Protein AF-U5S090-F1 (afdb_monomer)

Foldseek 3Di:
DDDAANDDDPQQVVCVVVVHDSDFDDLQPDPDPPPQDCVNVPNDDDDDPPVVVQVVVQVVVVVVQWDDKDKDWDDPVNLVVQAQDAACVVVGGDDDPAGAGEAEDCDDDWDDHPHYTYDYPVPTMDMDTHHDDDPPD

Structure (mmCIF, N/CA/C/O backbone):
data_AF-U5S090-F1
#
_entry.id   AF-U5S090-F1
#
loop_
_atom_site.group_PDB
_atom_site.id
_atom_site.type_symbol
_atom_site.label_atom_id
_atom_site.label_alt_id
_atom_site.label_comp_id
_atom_site.label_asym_id
_atom_site.label_entity_id
_atom_site.label_seq_id
_atom_site.pdbx_PDB_ins_code
_atom_site.Cartn_x
_atom_site.Cartn_y
_atom_site.Cartn_z
_atom_site.occupancy
_atom_site.B_iso_or_equiv
_atom_site.auth_seq_id
_atom_site.auth_comp_id
_atom_site.auth_asym_id
_atom_site.auth_atom_id
_atom_site.pdbx_PDB_model_num
ATOM 1 N N . GLU A 1 1 ? 21.962 3.105 -3.959 1.00 54.28 1 GLU A N 1
ATOM 2 C CA . GLU A 1 1 ? 21.875 1.819 -4.683 1.00 54.28 1 GLU A CA 1
ATOM 3 C C . GLU A 1 1 ? 20.539 1.192 -4.336 1.00 54.28 1 GLU A C 1
ATOM 5 O O . GLU A 1 1 ? 20.083 1.421 -3.222 1.00 54.28 1 GLU A O 1
ATOM 10 N N . ILE A 1 2 ? 19.894 0.494 -5.267 1.00 55.47 2 ILE A N 1
ATOM 11 C CA . ILE A 1 2 ? 18.692 -0.294 -4.967 1.00 55.47 2 ILE A CA 1
ATOM 12 C C . ILE A 1 2 ? 18.926 -1.747 -5.346 1.00 55.47 2 ILE A C 1
ATOM 14 O O . ILE A 1 2 ? 19.739 -2.050 -6.223 1.00 55.47 2 ILE A O 1
ATOM 18 N N . TYR A 1 3 ? 18.233 -2.634 -4.646 1.00 55.19 3 TYR A N 1
ATOM 19 C CA . TYR A 1 3 ? 18.252 -4.056 -4.926 1.00 55.19 3 TYR A CA 1
ATOM 20 C C . TYR A 1 3 ? 17.168 -4.366 -5.955 1.00 55.19 3 TYR A C 1
ATOM 22 O O . TYR A 1 3 ? 15.989 -4.179 -5.676 1.00 55.19 3 TYR A O 1
ATOM 30 N N . GLN A 1 4 ? 17.563 -4.808 -7.147 1.00 55.88 4 GLN A N 1
ATOM 31 C CA . GLN A 1 4 ? 16.637 -5.188 -8.212 1.00 55.88 4 GLN A CA 1
ATOM 32 C C . GLN A 1 4 ? 17.049 -6.564 -8.740 1.00 55.88 4 GLN A C 1
ATOM 34 O O . GLN A 1 4 ? 18.199 -6.760 -9.133 1.00 55.88 4 GLN A O 1
ATOM 39 N N . GLY A 1 5 ? 16.129 -7.535 -8.705 1.00 57.09 5 GLY A N 1
ATOM 40 C CA . GLY A 1 5 ? 16.363 -8.879 -9.251 1.00 57.09 5 GLY A CA 1
ATOM 41 C C . GLY A 1 5 ? 17.582 -9.605 -8.664 1.00 57.09 5 GLY A C 1
ATOM 42 O O . GLY A 1 5 ? 18.297 -10.284 -9.395 1.00 57.09 5 GLY A O 1
ATOM 43 N N . GLY A 1 6 ? 17.874 -9.431 -7.372 1.00 55.69 6 GLY A N 1
ATOM 44 C CA . GLY A 1 6 ? 18.982 -10.137 -6.723 1.00 55.69 6 GLY A CA 1
ATOM 45 C C . GLY A 1 6 ? 20.324 -9.387 -6.688 1.00 55.69 6 GLY A C 1
ATOM 46 O O . GLY A 1 6 ? 21.283 -9.877 -6.089 1.00 55.69 6 GLY A O 1
ATOM 47 N N . LYS A 1 7 ? 20.428 -8.208 -7.319 1.00 56.75 7 LYS A N 1
ATOM 48 C CA . LYS A 1 7 ? 21.685 -7.447 -7.450 1.00 56.75 7 LYS A CA 1
ATOM 49 C C . LYS A 1 7 ? 21.547 -6.022 -6.918 1.00 56.75 7 LYS A C 1
ATOM 51 O O . LYS A 1 7 ? 20.510 -5.385 -7.088 1.00 56.75 7 LYS A O 1
ATOM 56 N N . ARG A 1 8 ? 22.620 -5.499 -6.307 1.00 58.12 8 ARG A N 1
ATOM 57 C CA . ARG A 1 8 ? 22.734 -4.076 -5.944 1.00 58.12 8 ARG A CA 1
ATOM 58 C C . ARG A 1 8 ? 23.132 -3.276 -7.177 1.00 58.12 8 ARG A C 1
ATOM 60 O O . ARG A 1 8 ? 24.184 -3.523 -7.758 1.00 58.12 8 ARG A O 1
ATOM 67 N N . ILE A 1 9 ? 22.290 -2.329 -7.570 1.00 65.62 9 ILE A N 1
ATOM 68 C CA . ILE A 1 9 ? 22.505 -1.492 -8.750 1.00 65.62 9 ILE A CA 1
ATOM 69 C C . ILE A 1 9 ? 22.526 -0.024 -8.311 1.00 65.62 9 ILE A C 1
ATOM 71 O O . ILE A 1 9 ? 21.665 0.442 -7.555 1.00 65.62 9 ILE A O 1
ATOM 75 N N . ASN A 1 10 ? 23.502 0.745 -8.800 1.00 70.75 10 ASN A N 1
ATOM 76 C CA . ASN A 1 10 ? 23.487 2.202 -8.681 1.00 70.75 10 ASN A CA 1
ATOM 77 C C . ASN A 1 10 ? 22.536 2.791 -9.735 1.00 70.75 10 ASN A C 1
ATOM 79 O O . ASN A 1 10 ? 22.944 3.315 -10.770 1.00 70.75 10 ASN A O 1
ATOM 83 N N . VAL A 1 11 ? 21.240 2.635 -9.471 1.00 64.25 11 VAL A N 1
ATOM 84 C CA . VAL A 1 11 ? 20.164 2.906 -10.434 1.00 64.25 11 VAL A CA 1
ATOM 85 C C . VAL A 1 11 ? 20.090 4.376 -10.835 1.00 64.25 11 VAL A C 1
ATOM 87 O O . VAL A 1 11 ? 19.801 4.665 -11.987 1.00 64.25 11 VAL A O 1
ATOM 90 N N . ARG A 1 12 ? 20.485 5.308 -9.959 1.00 63.06 12 ARG A N 1
ATOM 91 C CA . ARG A 1 12 ? 20.623 6.726 -10.324 1.00 63.06 12 ARG A CA 1
ATOM 92 C C . ARG A 1 12 ? 21.650 6.927 -11.440 1.00 63.06 12 ARG A C 1
ATOM 94 O O . ARG A 1 12 ? 21.338 7.578 -12.429 1.00 63.06 12 ARG A O 1
ATOM 101 N N . ASN A 1 13 ? 22.852 6.374 -11.292 1.00 67.12 13 ASN A N 1
ATOM 102 C CA . ASN A 1 13 ? 23.908 6.544 -12.290 1.00 67.12 13 ASN A CA 1
ATOM 103 C C . ASN A 1 13 ? 23.585 5.802 -13.590 1.00 67.12 13 ASN A C 1
ATOM 105 O O . ASN A 1 13 ? 23.856 6.328 -14.662 1.00 67.12 13 ASN A O 1
ATOM 109 N N . ALA A 1 14 ? 22.963 4.623 -13.504 1.00 66.19 14 ALA A N 1
ATOM 110 C CA . ALA A 1 14 ? 22.520 3.879 -14.680 1.00 66.19 14 ALA A CA 1
ATOM 111 C C . ALA A 1 14 ? 21.413 4.616 -15.460 1.00 66.19 14 ALA A C 1
ATOM 113 O O . ALA A 1 14 ? 21.488 4.703 -16.682 1.00 66.19 14 ALA A O 1
ATOM 114 N N . ILE A 1 15 ? 20.424 5.198 -14.769 1.00 60.28 15 ILE A N 1
ATOM 115 C CA . ILE A 1 15 ? 19.348 5.974 -15.406 1.00 60.28 15 ILE A CA 1
ATOM 116 C C . ILE A 1 15 ? 19.893 7.264 -16.031 1.00 60.28 15 ILE A C 1
ATOM 118 O O . ILE A 1 15 ? 19.545 7.583 -17.165 1.00 60.28 15 ILE A O 1
ATOM 122 N N . LEU A 1 16 ? 20.789 7.970 -15.331 1.00 66.12 16 LEU A N 1
ATOM 123 C CA . LEU A 1 16 ? 21.443 9.165 -15.869 1.00 66.12 16 LEU A CA 1
ATOM 124 C C . LEU A 1 16 ? 22.309 8.841 -17.096 1.00 66.12 16 LEU A C 1
ATOM 126 O O . LEU A 1 16 ? 22.264 9.573 -18.079 1.00 66.12 16 LEU A O 1
ATOM 130 N N . ALA A 1 17 ? 23.055 7.731 -17.073 1.00 69.94 17 ALA A N 1
ATOM 131 C CA . ALA A 1 17 ? 23.875 7.290 -18.204 1.00 69.94 17 ALA A CA 1
ATOM 132 C C . ALA A 1 17 ? 23.040 6.889 -19.434 1.00 69.94 17 ALA A C 1
ATOM 134 O O . ALA A 1 17 ? 23.514 7.016 -20.559 1.00 69.94 17 ALA A O 1
ATOM 135 N N . ALA A 1 18 ? 21.798 6.442 -19.230 1.00 68.25 18 ALA A N 1
ATOM 136 C CA . ALA A 1 18 ? 20.849 6.122 -20.295 1.00 68.25 18 ALA A CA 1
ATOM 137 C C . ALA A 1 18 ? 20.024 7.336 -20.776 1.00 68.25 18 ALA A C 1
ATOM 139 O O . ALA A 1 18 ? 19.131 7.172 -21.605 1.00 68.25 18 ALA A O 1
ATOM 140 N N . GLY A 1 19 ? 20.291 8.545 -20.262 1.00 53.34 19 GLY A N 1
ATOM 141 C CA . GLY A 1 19 ? 19.581 9.772 -20.647 1.00 53.34 19 GLY A CA 1
ATOM 142 C C . GLY A 1 19 ? 18.207 9.963 -19.990 1.00 53.34 19 GLY A C 1
ATOM 143 O O . GLY A 1 19 ? 17.436 10.811 -20.432 1.00 53.34 19 GLY A O 1
ATOM 144 N N . GLY A 1 20 ? 17.884 9.193 -18.947 1.00 58.25 20 GLY A N 1
ATOM 145 C CA . GLY A 1 20 ? 16.632 9.310 -18.197 1.00 58.25 20 GLY A CA 1
ATOM 146 C C . GLY A 1 20 ? 16.704 10.284 -17.014 1.00 58.25 20 GLY A C 1
ATOM 147 O O . GLY A 1 20 ? 17.774 10.680 -16.549 1.00 58.25 20 GLY A O 1
ATOM 148 N N . THR A 1 21 ? 15.544 10.651 -16.471 1.00 52.53 21 THR A N 1
ATOM 149 C CA . THR A 1 21 ? 15.424 11.408 -15.216 1.00 52.53 21 THR A CA 1
ATOM 150 C C . THR A 1 21 ? 15.772 10.528 -14.018 1.00 52.53 21 THR A C 1
ATOM 152 O O . THR A 1 21 ? 15.314 9.398 -13.927 1.00 52.53 21 THR A O 1
ATOM 155 N N . ALA A 1 22 ? 16.534 11.050 -13.048 1.00 55.78 22 ALA A N 1
ATOM 156 C CA . ALA A 1 22 ? 17.029 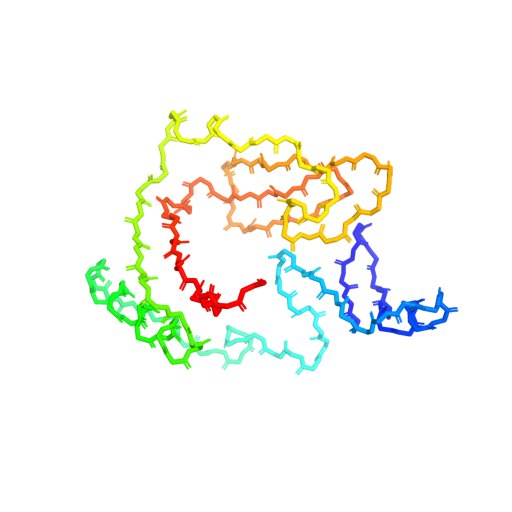10.324 -11.863 1.00 55.78 22 ALA A CA 1
ATOM 157 C C . ALA A 1 22 ? 15.947 9.849 -10.858 1.00 55.78 22 ALA A C 1
ATOM 159 O O . ALA A 1 22 ? 16.241 9.610 -9.685 1.00 55.78 22 ALA A O 1
ATOM 160 N N . THR A 1 23 ? 14.698 9.733 -11.294 1.00 55.75 23 THR A N 1
ATOM 161 C CA . THR A 1 23 ? 13.554 9.243 -10.532 1.00 55.75 23 THR A CA 1
ATOM 162 C C . THR A 1 23 ? 13.362 7.753 -10.789 1.00 55.75 23 THR A C 1
ATOM 164 O O . THR A 1 23 ? 13.182 7.337 -11.932 1.00 55.75 23 THR A O 1
ATOM 167 N N . PHE A 1 24 ? 13.361 6.948 -9.729 1.00 57.09 24 PHE A N 1
ATOM 168 C CA . PHE A 1 24 ? 13.013 5.530 -9.779 1.00 57.09 24 PHE A CA 1
ATOM 169 C C . PHE A 1 24 ? 11.990 5.223 -8.682 1.00 57.09 24 PHE A C 1
ATOM 171 O O . PHE A 1 24 ? 12.070 5.769 -7.582 1.00 57.09 24 PHE A O 1
ATOM 178 N N . SER A 1 25 ? 11.042 4.340 -8.978 1.00 61.81 25 SER A N 1
ATOM 179 C CA . SER A 1 25 ? 10.095 3.810 -7.993 1.00 61.81 25 SER A CA 1
ATOM 180 C C . SER A 1 25 ? 10.629 2.487 -7.442 1.00 61.81 25 SER A C 1
ATOM 182 O O . SER A 1 25 ? 11.164 1.683 -8.202 1.00 61.81 25 SER A O 1
ATOM 184 N N . SER A 1 26 ? 10.477 2.242 -6.139 1.00 70.06 26 SER A N 1
ATOM 185 C CA . SER A 1 26 ? 10.887 0.989 -5.486 1.00 70.06 26 SER A CA 1
ATOM 186 C C . SER A 1 26 ? 9.726 0.402 -4.696 1.00 70.06 26 SER A C 1
ATOM 188 O O . SER A 1 26 ? 9.157 1.106 -3.860 1.00 70.06 26 SER A O 1
ATOM 190 N N . PHE A 1 27 ? 9.401 -0.873 -4.920 1.00 77.50 27 PHE A N 1
ATOM 191 C CA . PHE A 1 27 ? 8.322 -1.557 -4.200 1.00 77.50 27 PHE A CA 1
ATOM 192 C C . PHE A 1 27 ? 8.630 -1.701 -2.710 1.00 77.50 27 PHE A C 1
ATOM 194 O O . PHE A 1 27 ? 7.786 -1.420 -1.865 1.00 77.50 27 PHE A O 1
ATOM 201 N N . LEU A 1 28 ? 9.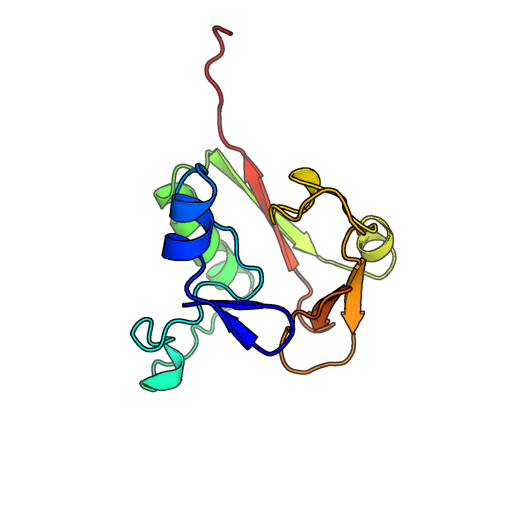876 -2.043 -2.381 1.00 79.38 28 LEU A N 1
ATOM 202 C CA . LEU A 1 28 ? 10.344 -2.180 -1.000 1.00 79.38 28 LEU A CA 1
ATOM 203 C C . LEU A 1 28 ? 10.848 -0.853 -0.407 1.00 79.38 28 LEU A C 1
ATOM 205 O O . LEU A 1 28 ? 11.478 -0.845 0.651 1.00 79.38 28 LEU A O 1
ATOM 209 N N . GLY A 1 29 ? 10.633 0.270 -1.099 1.00 74.56 29 GLY A N 1
ATOM 210 C CA . GLY A 1 29 ? 11.214 1.562 -0.744 1.00 74.56 29 GLY A CA 1
ATOM 211 C C . GLY A 1 29 ? 12.738 1.628 -0.954 1.00 74.56 29 GLY A C 1
ATOM 212 O O . GLY A 1 29 ? 13.342 0.708 -1.515 1.00 74.56 29 GLY A O 1
ATOM 213 N N . PRO A 1 30 ? 13.393 2.739 -0.575 1.00 69.06 30 PRO A N 1
ATOM 214 C CA . PRO A 1 30 ? 14.836 2.898 -0.735 1.00 69.06 30 PRO A CA 1
ATOM 215 C C . PRO A 1 30 ? 15.618 1.886 0.118 1.00 69.06 30 PRO A C 1
ATOM 217 O O . PRO A 1 30 ? 15.586 1.940 1.342 1.00 69.06 30 PRO A O 1
ATOM 220 N N . GLN A 1 31 ? 16.360 0.990 -0.536 1.00 64.69 31 GLN A N 1
ATOM 221 C CA . GLN A 1 31 ? 17.224 -0.015 0.102 1.00 64.69 31 GLN A CA 1
ATOM 222 C C . GLN A 1 31 ? 18.696 0.431 0.039 1.00 64.69 31 GLN A C 1
ATOM 224 O O . GLN A 1 31 ? 19.541 -0.239 -0.555 1.00 64.69 31 GLN A O 1
ATOM 229 N N . ALA A 1 32 ? 18.998 1.624 0.561 1.00 57.31 32 ALA A N 1
ATOM 230 C CA . ALA A 1 32 ? 20.354 2.172 0.539 1.00 57.31 32 ALA A CA 1
ATOM 231 C C . ALA A 1 32 ? 21.118 1.819 1.820 1.00 57.31 32 ALA A C 1
ATOM 233 O O . ALA A 1 32 ? 20.547 1.845 2.903 1.00 57.31 32 ALA A O 1
ATOM 234 N N . ALA A 1 33 ? 22.435 1.608 1.714 1.00 55.25 33 ALA A N 1
ATOM 235 C CA . ALA A 1 33 ? 23.310 1.416 2.877 1.00 55.25 33 ALA A CA 1
ATOM 236 C C . ALA A 1 33 ? 23.265 2.593 3.877 1.00 55.25 33 ALA A C 1
ATOM 238 O O . ALA A 1 33 ? 23.608 2.426 5.041 1.00 55.25 33 ALA A O 1
ATOM 239 N N . THR A 1 34 ? 22.844 3.777 3.419 1.00 53.16 34 THR A N 1
ATOM 240 C CA . THR A 1 34 ? 22.700 4.999 4.222 1.00 53.16 34 THR A CA 1
ATOM 241 C C . THR A 1 34 ? 21.256 5.313 4.617 1.00 53.16 34 THR A C 1
ATOM 243 O O . THR A 1 34 ? 21.041 6.168 5.472 1.00 53.16 34 THR A O 1
ATOM 246 N N . THR A 1 35 ? 20.257 4.659 4.015 1.00 57.72 35 THR A N 1
ATOM 247 C CA . THR A 1 35 ? 18.852 4.823 4.410 1.00 57.72 35 THR A CA 1
ATOM 248 C C . THR A 1 35 ? 18.546 3.763 5.446 1.00 57.72 35 THR A C 1
ATOM 250 O O . THR A 1 35 ? 18.103 2.663 5.131 1.00 57.72 35 THR A O 1
ATOM 253 N N . ILE A 1 36 ? 18.850 4.105 6.691 1.00 63.28 36 ILE A N 1
ATOM 254 C CA . ILE A 1 36 ? 18.626 3.223 7.822 1.00 63.28 36 ILE A CA 1
ATOM 255 C C . ILE A 1 36 ? 17.116 3.149 8.054 1.00 63.28 36 ILE A C 1
ATOM 257 O O . ILE A 1 36 ? 16.458 4.178 8.244 1.00 63.28 36 ILE A O 1
ATOM 261 N N . ARG A 1 37 ? 16.544 1.944 8.005 1.00 73.25 37 ARG A N 1
ATOM 262 C CA . ARG A 1 37 ? 15.128 1.772 8.323 1.00 73.25 37 ARG A CA 1
ATOM 263 C C . ARG A 1 37 ? 14.961 2.004 9.826 1.00 73.25 37 ARG A C 1
ATOM 265 O O . ARG A 1 37 ? 15.846 1.611 10.583 1.00 73.25 37 ARG A O 1
ATOM 272 N N . PRO A 1 38 ? 13.833 2.565 10.300 1.00 79.62 38 PRO A N 1
ATOM 273 C CA . PRO A 1 38 ? 13.597 2.746 11.734 1.00 79.62 38 PRO A CA 1
ATOM 274 C C . PRO A 1 38 ? 13.892 1.498 12.581 1.00 79.62 38 PRO A C 1
ATOM 276 O O . PRO A 1 38 ? 14.439 1.599 13.677 1.00 79.62 38 PRO A O 1
ATOM 279 N N . GLN A 1 39 ? 13.605 0.311 12.038 1.00 77.56 39 GLN A N 1
ATOM 280 C CA . GLN A 1 39 ? 13.837 -0.956 12.733 1.00 77.56 39 GLN A CA 1
ATOM 281 C C . GLN A 1 39 ? 15.331 -1.270 12.933 1.00 77.56 39 GLN A C 1
ATOM 283 O O . GLN A 1 39 ? 15.685 -1.887 13.932 1.00 77.56 39 GLN A O 1
ATOM 288 N N . ASP A 1 40 ? 16.209 -0.817 12.033 1.00 77.94 40 ASP A N 1
ATOM 289 C CA . ASP A 1 40 ? 17.645 -1.127 12.070 1.00 77.94 40 ASP A CA 1
ATOM 290 C C . ASP A 1 40 ? 18.378 -0.392 13.214 1.00 77.94 40 ASP A C 1
ATOM 292 O O . ASP A 1 40 ? 19.459 -0.810 13.620 1.00 77.94 40 ASP A O 1
ATOM 296 N N . PHE A 1 41 ? 17.792 0.676 13.771 1.00 81.50 41 PHE A N 1
ATOM 297 C CA . PHE A 1 41 ? 18.288 1.364 14.976 1.00 81.50 41 PHE A CA 1
ATOM 298 C C . PHE A 1 41 ? 17.354 1.205 16.184 1.00 81.50 41 PHE A C 1
ATOM 300 O O . PHE A 1 41 ? 17.409 1.992 17.128 1.00 81.50 41 PHE A O 1
ATOM 307 N N . GLY A 1 42 ? 16.497 0.179 16.165 1.00 83.12 42 GLY A N 1
ATOM 308 C CA . GLY A 1 42 ? 15.664 -0.197 17.307 1.00 83.12 42 GLY A CA 1
ATOM 309 C C . GLY A 1 42 ? 14.478 0.730 17.573 1.00 83.12 42 GLY A C 1
ATOM 310 O O . GLY A 1 42 ? 13.916 0.687 18.668 1.00 83.12 42 GLY A O 1
ATOM 311 N N . ALA A 1 43 ? 14.069 1.561 16.608 1.00 87.06 43 ALA A N 1
ATOM 312 C CA . ALA A 1 43 ? 12.851 2.342 16.769 1.00 87.06 43 ALA A CA 1
ATOM 313 C C . ALA A 1 43 ? 11.642 1.403 16.877 1.00 87.06 43 ALA A C 1
ATOM 315 O O . ALA A 1 43 ? 11.441 0.512 16.045 1.00 87.06 43 ALA A O 1
ATOM 316 N N . ALA A 1 44 ? 10.820 1.619 17.902 1.00 87.00 44 ALA A N 1
ATOM 317 C CA . ALA A 1 44 ? 9.610 0.842 18.097 1.00 87.00 44 ALA A CA 1
ATOM 318 C C . ALA A 1 44 ? 8.625 1.083 16.944 1.00 87.00 44 ALA A C 1
ATOM 320 O O . ALA A 1 44 ? 8.405 2.216 16.507 1.00 87.00 44 ALA A O 1
ATOM 321 N N . LYS A 1 45 ? 7.996 0.006 16.466 1.00 86.94 45 LYS A N 1
ATOM 322 C CA . LYS A 1 45 ? 6.878 0.115 15.529 1.00 86.94 45 LYS A CA 1
ATOM 323 C C . LYS A 1 45 ? 5.720 0.827 16.230 1.00 86.94 45 LYS A C 1
ATOM 325 O O . LYS A 1 45 ? 5.362 0.453 17.344 1.00 86.94 45 LYS A O 1
ATOM 330 N N . TRP A 1 46 ? 5.118 1.810 15.564 1.00 87.88 46 TRP A N 1
ATOM 331 C CA . TRP A 1 46 ? 3.877 2.419 16.038 1.00 87.88 46 TRP A CA 1
ATOM 332 C C . TRP A 1 46 ? 2.777 1.355 16.167 1.00 87.88 46 TRP A C 1
ATOM 334 O O . TRP A 1 46 ? 2.560 0.573 15.238 1.00 87.88 46 TRP A O 1
ATOM 344 N N . GLN A 1 47 ? 2.098 1.334 17.313 1.00 91.44 47 GLN A N 1
ATOM 345 C CA . GLN A 1 47 ? 0.985 0.435 17.608 1.00 91.44 47 GLN A CA 1
ATOM 346 C C . GLN A 1 47 ? -0.133 1.249 18.262 1.00 91.44 47 GLN A C 1
ATOM 348 O O . GLN A 1 47 ? 0.074 1.844 19.315 1.00 91.44 47 GLN A O 1
ATOM 353 N N . GLY A 1 48 ? -1.304 1.258 17.638 1.00 91.69 48 GLY A N 1
ATOM 354 C CA . GLY A 1 48 ? -2.535 1.847 18.164 1.00 91.69 48 GLY A CA 1
ATOM 355 C C . GLY A 1 48 ? -3.746 1.059 17.673 1.00 91.69 48 GLY A C 1
ATOM 356 O O . GLY A 1 48 ? -3.585 0.042 16.980 1.00 91.69 48 GLY A O 1
ATOM 357 N N . THR A 1 49 ? -4.955 1.521 17.992 1.00 95.00 49 THR A N 1
ATOM 358 C CA . THR A 1 49 ? -6.170 0.927 17.408 1.00 95.00 49 THR A CA 1
ATOM 359 C C . THR A 1 49 ? -6.201 1.139 15.886 1.00 95.00 49 THR A C 1
ATOM 361 O O . THR A 1 49 ? -5.502 2.019 15.366 1.00 95.00 49 THR A O 1
ATOM 364 N N . PRO A 1 50 ? -6.992 0.363 15.122 1.00 91.88 50 PRO A N 1
ATOM 365 C CA . PRO A 1 50 ? -7.163 0.602 13.688 1.00 91.88 50 PRO A CA 1
ATOM 366 C C . PRO A 1 50 ? -7.518 2.062 13.354 1.00 91.88 50 PRO A C 1
ATOM 368 O O . PRO A 1 50 ? -6.956 2.640 12.423 1.00 91.88 50 PRO A O 1
ATOM 371 N N . GLU A 1 51 ? -8.375 2.689 14.158 1.00 92.75 51 GLU A N 1
ATOM 372 C CA . GLU A 1 51 ? -8.814 4.077 14.001 1.00 92.75 51 GLU A CA 1
ATOM 373 C C . GLU A 1 51 ? -7.674 5.069 14.257 1.00 92.75 51 GLU A C 1
ATOM 375 O O . GLU A 1 51 ? -7.494 6.021 13.493 1.00 92.75 51 GLU A O 1
ATOM 380 N N . GLU A 1 52 ? -6.869 4.849 15.299 1.00 95.81 52 GLU A N 1
ATOM 381 C CA . GLU A 1 52 ? -5.705 5.687 15.6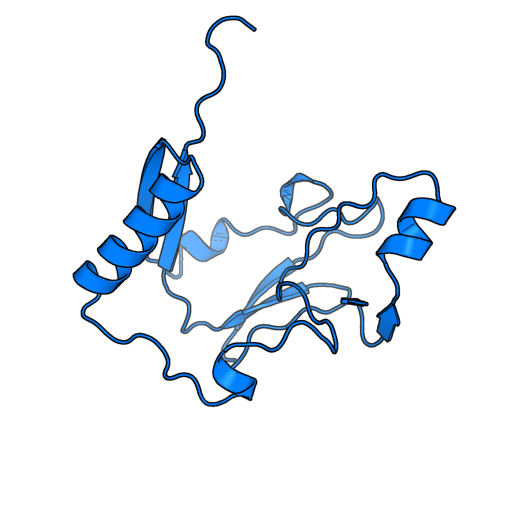15 1.00 95.81 52 GLU A CA 1
ATOM 382 C C . GLU A 1 52 ? -4.606 5.563 14.555 1.00 95.81 52 GLU A C 1
ATOM 384 O O . GLU A 1 52 ? -4.004 6.564 14.144 1.00 95.81 52 GLU A O 1
ATOM 389 N N . ASN A 1 53 ? -4.374 4.344 14.065 1.00 94.38 53 ASN A N 1
ATOM 390 C CA . ASN A 1 53 ? -3.429 4.077 12.985 1.00 94.38 53 ASN A CA 1
ATOM 391 C C . ASN A 1 53 ? -3.878 4.774 11.698 1.00 94.38 53 ASN A C 1
ATOM 393 O O . ASN A 1 53 ? -3.083 5.471 11.062 1.00 94.38 53 ASN A O 1
ATOM 397 N N . PHE A 1 54 ? -5.161 4.656 11.340 1.00 94.75 54 PHE A N 1
ATOM 398 C CA . PHE A 1 54 ? -5.705 5.329 10.167 1.00 94.75 54 PHE A CA 1
ATOM 399 C C . PHE A 1 54 ? -5.665 6.852 10.312 1.00 94.75 54 PHE A C 1
ATOM 401 O O . PHE A 1 54 ? -5.283 7.540 9.369 1.00 94.75 54 PHE A O 1
ATOM 408 N N . LYS A 1 55 ? -5.981 7.401 11.491 1.00 95.38 55 LYS A N 1
ATOM 409 C CA . LYS A 1 55 ? -5.873 8.843 11.762 1.00 95.38 55 LYS A CA 1
ATOM 410 C C . LYS A 1 55 ? -4.439 9.345 11.574 1.00 95.38 55 LYS A C 1
ATOM 412 O O . LYS A 1 55 ? -4.233 10.383 10.945 1.00 95.38 55 LYS A O 1
ATOM 417 N N . THR A 1 56 ? -3.456 8.597 12.070 1.00 95.19 56 THR A N 1
ATOM 418 C CA . THR A 1 56 ? -2.030 8.907 11.900 1.00 95.19 56 THR A CA 1
ATOM 419 C C . THR A 1 56 ? -1.628 8.896 10.425 1.00 95.19 56 THR A C 1
ATOM 421 O O . THR A 1 56 ? -1.054 9.871 9.936 1.00 95.19 56 THR A O 1
ATOM 424 N N . LEU A 1 57 ? -1.993 7.843 9.685 1.00 93.88 57 LEU A N 1
ATOM 425 C CA . LEU A 1 57 ? -1.723 7.739 8.248 1.00 93.88 57 LEU A CA 1
ATOM 426 C C . LEU A 1 57 ? -2.410 8.857 7.460 1.00 93.88 57 LEU A C 1
ATOM 428 O O . LEU A 1 57 ? -1.767 9.532 6.662 1.00 93.88 57 LEU A O 1
ATOM 432 N N . ARG A 1 58 ? -3.692 9.120 7.723 1.00 95.69 58 ARG A N 1
ATOM 433 C CA . ARG A 1 58 ? -4.444 10.207 7.091 1.00 95.69 58 ARG A CA 1
ATOM 434 C C . ARG A 1 58 ? -3.753 11.551 7.285 1.00 95.69 58 ARG A C 1
ATOM 436 O O . ARG A 1 58 ? -3.605 12.289 6.315 1.00 95.69 58 ARG A O 1
ATOM 443 N N . ASN A 1 59 ? -3.299 11.856 8.499 1.00 96.19 59 ASN A N 1
ATOM 444 C CA . ASN A 1 59 ? -2.567 13.091 8.772 1.00 96.19 59 ASN A CA 1
ATOM 445 C C . ASN A 1 59 ? -1.259 13.170 7.971 1.00 96.19 59 ASN A C 1
ATOM 447 O O . ASN A 1 59 ? -0.965 14.220 7.404 1.00 96.19 59 ASN A O 1
ATOM 451 N N . ALA A 1 60 ? -0.514 12.066 7.859 1.00 95.00 60 ALA A N 1
ATOM 452 C CA . ALA A 1 60 ? 0.702 12.014 7.048 1.00 95.00 60 ALA A CA 1
ATOM 453 C C . ALA A 1 60 ? 0.418 12.253 5.552 1.00 95.00 60 ALA A C 1
ATOM 455 O O . ALA A 1 60 ? 1.074 13.081 4.926 1.00 95.00 60 ALA A O 1
ATOM 456 N N . PHE A 1 61 ? -0.599 11.604 4.980 1.00 95.31 61 PHE A N 1
ATOM 457 C CA . PHE A 1 61 ? -0.983 11.806 3.576 1.00 95.31 61 PHE A CA 1
ATOM 458 C C . PHE A 1 61 ? -1.473 13.238 3.312 1.00 95.31 61 PHE A C 1
ATOM 460 O O . PHE A 1 61 ? -1.107 13.843 2.305 1.00 95.31 61 PHE A O 1
ATOM 467 N N . ARG A 1 62 ? -2.255 13.816 4.235 1.00 95.12 62 ARG A N 1
ATOM 468 C CA . ARG A 1 62 ? -2.686 15.223 4.169 1.00 95.12 62 ARG A CA 1
ATOM 469 C C . ARG A 1 62 ? -1.502 16.187 4.208 1.00 95.12 62 ARG A C 1
ATOM 471 O O . ARG A 1 62 ? -1.497 17.156 3.454 1.00 95.12 62 ARG A O 1
ATOM 478 N N . PHE A 1 63 ? -0.512 15.918 5.057 1.00 95.81 63 PHE A N 1
ATOM 479 C CA . PHE A 1 63 ? 0.732 16.686 5.107 1.00 95.81 63 PHE A CA 1
ATOM 480 C C . PHE A 1 63 ? 1.513 16.595 3.784 1.00 95.81 63 PHE A C 1
ATOM 482 O O . PHE A 1 63 ? 2.047 17.596 3.321 1.00 95.81 63 PHE A O 1
ATOM 489 N N . LEU A 1 64 ? 1.498 15.430 3.129 1.00 92.69 64 LEU A N 1
ATOM 490 C CA . LEU A 1 64 ? 2.109 15.195 1.814 1.00 92.69 64 LEU A CA 1
ATOM 491 C C . LEU A 1 64 ? 1.274 15.718 0.624 1.00 92.69 64 LEU A C 1
ATOM 493 O O . LEU A 1 64 ? 1.590 15.415 -0.524 1.00 92.69 64 LEU A O 1
ATOM 497 N N . GLY A 1 65 ? 0.220 16.505 0.870 1.00 92.75 65 GLY A N 1
ATOM 498 C CA . GLY A 1 65 ? -0.555 17.182 -0.178 1.00 92.75 65 GLY A CA 1
ATOM 499 C C . GLY A 1 65 ? -1.739 16.391 -0.742 1.00 92.75 65 GLY A C 1
ATOM 500 O O . GLY A 1 65 ? -2.371 16.842 -1.697 1.00 92.75 65 GLY A O 1
ATOM 501 N N . CYS A 1 66 ? -2.086 15.243 -0.157 1.00 94.62 66 CYS A N 1
ATOM 502 C CA . CYS A 1 66 ? -3.296 14.518 -0.548 1.00 94.62 66 CYS A CA 1
ATOM 503 C C . CYS A 1 66 ? -4.554 15.289 -0.120 1.00 94.62 66 CYS A C 1
ATOM 505 O O . CYS A 1 66 ? -4.583 15.899 0.953 1.00 94.62 66 CYS A O 1
ATOM 507 N N . GLN A 1 67 ? -5.618 15.230 -0.925 1.00 93.81 67 GLN A N 1
ATOM 508 C CA . GLN A 1 67 ? -6.926 15.763 -0.557 1.00 93.81 67 GLN A CA 1
ATOM 509 C C . GLN A 1 67 ? -7.702 14.734 0.278 1.00 93.81 67 GLN A C 1
ATOM 511 O O . GLN A 1 67 ? -7.730 14.812 1.506 1.00 93.81 67 GLN A O 1
ATOM 516 N N . ASP A 1 68 ? -8.340 13.765 -0.355 1.00 94.88 68 ASP A N 1
ATOM 517 C CA . ASP A 1 68 ? -9.110 12.752 0.359 1.00 94.88 68 ASP A CA 1
ATOM 518 C C . ASP A 1 68 ? -8.203 11.568 0.657 1.00 94.88 68 ASP A C 1
ATOM 520 O O . ASP A 1 68 ? -7.313 11.255 -0.131 1.00 94.88 68 ASP A O 1
ATOM 524 N N . VAL A 1 69 ? -8.399 10.940 1.816 1.00 96.75 69 VAL A N 1
ATOM 525 C CA . VAL A 1 69 ? -7.666 9.736 2.219 1.00 96.75 69 VAL A CA 1
ATOM 526 C C . VAL A 1 69 ? -8.680 8.739 2.753 1.00 96.75 69 VAL A C 1
ATOM 528 O O . VAL A 1 69 ? -9.425 9.056 3.684 1.00 96.75 69 VAL A O 1
ATOM 531 N N . GLY A 1 70 ? -8.708 7.558 2.149 1.00 95.12 70 GLY A N 1
ATOM 532 C CA . GLY A 1 70 ? -9.591 6.452 2.487 1.00 95.12 70 GLY A CA 1
ATOM 533 C C . GLY A 1 70 ? -8.806 5.190 2.824 1.00 95.12 70 GLY A C 1
ATOM 534 O O . GLY A 1 70 ? -7.605 5.088 2.574 1.00 95.12 70 GLY A O 1
ATOM 535 N N . CYS A 1 71 ? -9.504 4.225 3.408 1.00 94.38 71 CYS A N 1
ATOM 536 C CA . CYS A 1 71 ? -8.989 2.892 3.681 1.00 94.38 71 CYS A CA 1
ATOM 537 C C . CYS A 1 71 ? -10.082 1.879 3.343 1.00 94.38 71 CYS A C 1
ATOM 539 O O . CYS A 1 71 ? -11.251 2.124 3.646 1.00 94.38 71 CYS A O 1
ATOM 541 N N . ALA A 1 72 ? -9.701 0.764 2.733 1.00 92.06 72 ALA A N 1
ATOM 542 C CA . ALA A 1 72 ? -10.572 -0.384 2.533 1.00 92.06 72 ALA A CA 1
ATOM 543 C C . ALA A 1 72 ? -9.837 -1.667 2.929 1.00 92.06 72 ALA A C 1
ATOM 545 O O . ALA A 1 72 ? -8.604 -1.725 2.881 1.00 92.06 72 ALA A O 1
ATOM 546 N N . GLU A 1 73 ? -10.593 -2.683 3.332 1.00 92.88 73 GLU A N 1
ATOM 547 C CA . GLU A 1 73 ? -10.042 -4.010 3.584 1.00 92.88 73 GLU A CA 1
ATOM 548 C C . GLU A 1 73 ? -9.809 -4.749 2.257 1.00 92.88 73 GLU A C 1
ATOM 550 O O . GLU A 1 73 ? -10.549 -4.568 1.288 1.00 92.88 73 GLU A O 1
ATOM 555 N N . ILE A 1 74 ? -8.750 -5.552 2.220 1.00 92.00 74 ILE A N 1
ATOM 556 C CA . ILE A 1 74 ? -8.427 -6.483 1.147 1.00 92.00 74 ILE A CA 1
ATOM 557 C C . ILE A 1 74 ? -8.883 -7.876 1.591 1.00 92.00 74 ILE A C 1
ATOM 559 O O . ILE A 1 74 ? -8.481 -8.382 2.638 1.00 92.00 74 ILE A O 1
ATOM 563 N N . ASP A 1 75 ? -9.686 -8.495 0.746 1.00 89.94 75 ASP A N 1
ATOM 564 C CA . ASP A 1 75 ? -10.293 -9.812 0.867 1.00 89.94 75 ASP A CA 1
ATOM 565 C C . ASP A 1 75 ? -10.088 -10.641 -0.417 1.00 89.94 75 ASP A C 1
ATOM 567 O O . ASP A 1 75 ? -9.453 -10.209 -1.382 1.00 89.94 75 ASP A O 1
ATOM 571 N N . ASN A 1 76 ? -10.656 -11.847 -0.447 1.00 88.94 76 ASN A N 1
ATOM 572 C CA . ASN A 1 76 ? -10.495 -12.782 -1.564 1.00 88.94 76 ASN A CA 1
ATOM 573 C C . ASN A 1 76 ? -11.093 -12.292 -2.892 1.00 88.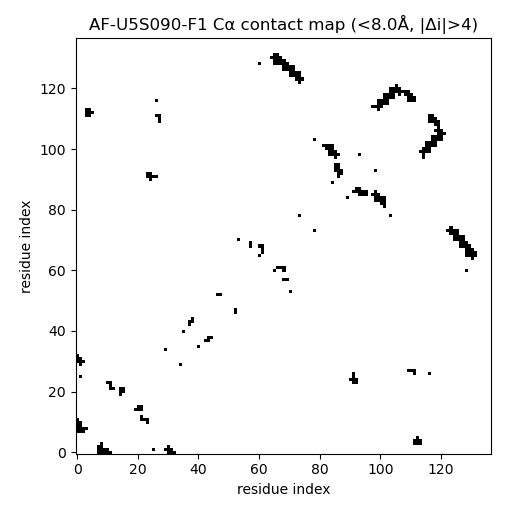94 76 ASN A C 1
ATOM 575 O O . ASN A 1 76 ? -10.720 -12.809 -3.948 1.00 88.94 76 ASN A O 1
ATOM 579 N N . ASP A 1 77 ? -12.017 -11.333 -2.869 1.00 89.50 77 ASP A N 1
ATOM 580 C CA . ASP A 1 77 ? -12.605 -10.778 -4.084 1.00 89.50 77 ASP A CA 1
ATOM 581 C C . ASP A 1 77 ? -11.814 -9.568 -4.572 1.00 89.50 77 ASP A C 1
ATOM 583 O O . ASP A 1 77 ? -11.499 -9.469 -5.758 1.00 89.50 77 ASP A O 1
ATOM 587 N N . THR A 1 78 ? -11.398 -8.693 -3.664 1.00 86.56 78 THR A N 1
ATOM 588 C CA . THR A 1 78 ? -10.606 -7.504 -3.985 1.00 86.56 78 THR A CA 1
ATOM 589 C C . THR A 1 78 ? -9.200 -7.845 -4.476 1.00 86.56 78 THR A C 1
ATOM 591 O O . THR A 1 78 ? -8.705 -7.169 -5.381 1.00 86.56 78 THR A O 1
ATOM 594 N N . VAL A 1 79 ? -8.575 -8.933 -3.995 1.00 85.31 79 VAL A N 1
ATOM 595 C CA . VAL A 1 79 ? -7.281 -9.407 -4.536 1.00 85.31 79 VAL A CA 1
ATOM 596 C C . VAL A 1 79 ? -7.346 -9.732 -6.034 1.00 85.31 79 VAL A C 1
ATOM 598 O O . VAL A 1 79 ? -6.330 -9.654 -6.724 1.00 85.31 79 VAL A O 1
ATOM 601 N N . LYS A 1 80 ? -8.531 -10.047 -6.575 1.00 84.50 80 LYS A N 1
ATOM 602 C CA . LYS A 1 80 ? -8.710 -10.366 -8.001 1.00 84.50 80 LYS A CA 1
ATOM 603 C C . LYS A 1 80 ? -8.541 -9.148 -8.908 1.00 84.50 80 LYS A C 1
ATOM 605 O O . LYS A 1 80 ? -8.260 -9.339 -10.087 1.00 84.50 80 LYS A O 1
ATOM 610 N N . PHE A 1 81 ? -8.675 -7.925 -8.384 1.00 82.25 81 PHE A N 1
ATOM 611 C CA . PHE A 1 81 ? -8.428 -6.689 -9.141 1.00 82.25 81 PHE A CA 1
ATOM 612 C C . PHE A 1 81 ? -6.934 -6.394 -9.343 1.00 82.25 81 PHE A C 1
ATOM 614 O O . PHE A 1 81 ? -6.572 -5.514 -10.125 1.00 82.25 81 PHE A O 1
ATOM 621 N N . PHE A 1 82 ? -6.046 -7.123 -8.661 1.00 80.56 82 PHE A N 1
ATOM 622 C CA . PHE A 1 82 ? -4.606 -6.979 -8.829 1.00 80.56 82 PHE A CA 1
ATOM 623 C C . PHE A 1 82 ? -4.131 -7.884 -9.969 1.00 80.56 82 PHE A C 1
ATOM 625 O O . PHE A 1 82 ? -3.932 -9.090 -9.821 1.00 80.56 82 PHE A O 1
ATOM 632 N N . HIS A 1 83 ? -3.965 -7.286 -11.144 1.00 71.50 83 HIS A N 1
ATOM 633 C CA . HIS A 1 83 ? -3.527 -7.983 -12.351 1.00 71.50 83 HIS A CA 1
ATOM 634 C C . HIS A 1 83 ? -2.024 -7.821 -12.591 1.00 71.50 83 HIS A C 1
ATOM 636 O O . HIS A 1 83 ? -1.361 -6.999 -11.964 1.00 71.50 83 HIS A O 1
ATOM 642 N N . LYS A 1 84 ? -1.479 -8.579 -13.545 1.00 74.94 84 LYS A N 1
ATOM 643 C CA . LYS A 1 84 ? -0.124 -8.362 -14.062 1.00 74.94 84 LYS A CA 1
ATOM 644 C C . LYS A 1 84 ? -0.046 -6.973 -14.691 1.00 74.94 84 LYS A C 1
ATOM 646 O O . LYS A 1 84 ? -0.682 -6.733 -15.718 1.00 74.94 84 LYS A O 1
ATOM 651 N N . ILE A 1 85 ? 0.734 -6.069 -14.103 1.00 62.34 85 ILE A N 1
ATOM 652 C CA . ILE A 1 85 ? 0.773 -4.674 -14.553 1.00 62.34 85 ILE A CA 1
ATOM 653 C C . ILE A 1 85 ? 2.016 -4.418 -15.413 1.00 62.34 85 ILE A C 1
ATOM 655 O O . ILE A 1 85 ? 3.130 -4.779 -15.032 1.00 62.34 85 ILE A O 1
ATOM 659 N N . LYS A 1 86 ? 1.820 -3.813 -16.594 1.00 58.53 86 LYS A N 1
ATOM 660 C CA . LYS A 1 86 ? 2.888 -3.381 -17.514 1.00 58.53 86 LYS A CA 1
ATOM 661 C C . LYS A 1 86 ? 3.113 -1.867 -17.395 1.00 58.53 86 LYS A C 1
ATOM 663 O O . LYS A 1 86 ? 2.141 -1.116 -17.340 1.00 58.53 86 LYS A O 1
ATOM 668 N N . GLY A 1 87 ? 4.370 -1.421 -17.446 1.00 51.62 87 GLY A N 1
ATOM 669 C CA . GLY A 1 87 ? 4.722 0.001 -17.523 1.00 51.62 87 GLY A CA 1
ATOM 670 C C . GLY A 1 87 ? 4.278 0.831 -16.312 1.00 51.62 87 GLY A C 1
ATOM 671 O O . GLY A 1 87 ? 4.074 0.306 -15.221 1.00 51.62 87 GLY A O 1
ATOM 672 N N . ALA A 1 88 ? 4.106 2.142 -16.509 1.00 43.47 88 ALA A N 1
ATOM 673 C CA . ALA A 1 88 ? 3.801 3.119 -15.455 1.00 43.47 88 ALA A CA 1
ATOM 674 C C . ALA A 1 88 ? 2.524 2.828 -14.634 1.00 43.47 88 ALA A C 1
ATOM 676 O O . ALA A 1 88 ? 2.388 3.335 -13.522 1.00 43.47 88 ALA A O 1
ATOM 677 N N . GLY A 1 89 ? 1.609 1.991 -15.142 1.00 42.25 89 GLY A N 1
ATOM 678 C CA . GLY A 1 89 ? 0.387 1.601 -14.433 1.00 42.25 89 GLY A CA 1
ATOM 679 C C . GLY A 1 89 ? 0.631 0.771 -13.169 1.00 42.25 89 GLY A C 1
ATOM 680 O O . GLY A 1 89 ? -0.279 0.634 -12.358 1.00 42.25 89 GLY A O 1
ATOM 681 N N . SER A 1 90 ? 1.833 0.213 -12.979 1.00 50.69 90 SER A N 1
ATOM 682 C CA . SER A 1 90 ? 2.185 -0.574 -11.788 1.00 50.69 90 SER A CA 1
ATOM 683 C C . SER A 1 90 ? 2.579 0.298 -10.589 1.00 50.69 90 SER A C 1
ATOM 685 O O . SER A 1 90 ? 2.848 -0.234 -9.518 1.00 50.69 90 SER A O 1
ATOM 687 N N . GLY A 1 91 ? 2.698 1.622 -10.771 1.00 48.19 91 GLY A N 1
ATOM 688 C CA . GLY A 1 91 ? 3.392 2.507 -9.826 1.00 48.19 91 GLY A CA 1
ATOM 689 C C . GLY A 1 91 ? 4.921 2.333 -9.830 1.00 48.19 91 GLY A C 1
ATOM 690 O O . GLY A 1 91 ? 5.640 3.115 -9.204 1.00 48.19 91 GLY A O 1
ATOM 691 N N . PHE A 1 92 ? 5.436 1.354 -10.583 1.00 49.03 92 PHE A N 1
ATOM 692 C CA . PHE A 1 92 ? 6.840 0.974 -10.664 1.00 49.03 92 PHE A CA 1
ATOM 693 C C . PHE A 1 92 ? 7.276 0.907 -12.128 1.00 49.03 92 PHE A C 1
ATOM 695 O O . PHE A 1 92 ? 6.966 -0.034 -12.850 1.00 49.03 92 PHE A O 1
ATOM 702 N N . ASN A 1 93 ? 7.983 1.936 -12.590 1.00 42.97 93 ASN A N 1
ATOM 703 C CA . ASN A 1 93 ? 8.387 2.072 -13.987 1.00 42.97 93 ASN A CA 1
ATOM 704 C C . ASN A 1 93 ? 9.311 0.907 -14.408 1.00 42.97 93 ASN A C 1
ATOM 706 O O . ASN A 1 93 ? 10.521 0.952 -14.187 1.00 42.97 93 ASN A O 1
ATOM 710 N N . THR A 1 94 ? 8.748 -0.160 -14.976 1.00 46.03 94 THR A N 1
ATOM 711 C CA . THR A 1 94 ? 9.498 -1.271 -15.566 1.00 46.03 94 THR A CA 1
ATOM 712 C C . THR A 1 94 ? 9.151 -1.352 -17.048 1.00 46.03 94 THR A C 1
ATOM 714 O O . THR A 1 94 ? 7.981 -1.355 -17.430 1.00 46.03 94 THR A O 1
ATOM 717 N N . GLY A 1 95 ? 10.196 -1.310 -17.880 1.00 44.59 95 GLY A N 1
ATOM 718 C CA . GLY A 1 95 ? 10.115 -1.203 -19.334 1.00 44.59 95 GLY A CA 1
ATOM 719 C C . GLY A 1 95 ? 9.435 -2.383 -20.037 1.00 44.59 95 GLY A C 1
ATOM 720 O O . GLY A 1 95 ? 8.840 -3.265 -19.426 1.00 44.59 95 GLY A O 1
ATOM 721 N N . GLU A 1 96 ? 9.532 -2.381 -21.364 1.00 46.22 96 GLU A N 1
ATOM 722 C CA . GLU A 1 96 ? 8.675 -3.125 -22.301 1.00 46.22 96 GLU A CA 1
ATOM 723 C C . GLU A 1 96 ? 8.686 -4.668 -22.194 1.00 46.22 96 GLU A C 1
ATOM 725 O O . GLU A 1 96 ? 7.832 -5.326 -22.791 1.00 46.22 96 GLU A O 1
ATOM 730 N N . ALA A 1 97 ? 9.576 -5.279 -21.406 1.00 46.00 97 ALA A N 1
ATOM 731 C CA . ALA A 1 97 ? 9.661 -6.732 -21.263 1.00 46.00 97 ALA A CA 1
ATOM 732 C C . ALA A 1 97 ? 9.015 -7.223 -19.954 1.00 46.00 97 ALA A C 1
ATOM 734 O O . ALA A 1 97 ? 9.618 -7.142 -18.892 1.00 46.00 97 ALA A O 1
ATOM 735 N N . GLY A 1 98 ? 7.801 -7.781 -20.062 1.00 54.28 98 GLY A N 1
ATOM 736 C CA . GLY A 1 98 ? 7.160 -8.595 -19.019 1.00 54.28 98 GLY A CA 1
ATOM 737 C C . GLY A 1 98 ? 6.737 -7.821 -17.765 1.00 54.28 98 GLY A C 1
ATOM 738 O O . GLY A 1 98 ? 7.526 -7.611 -16.855 1.00 54.28 98 GLY A O 1
ATOM 739 N N . GLY A 1 99 ? 5.458 -7.437 -17.674 1.00 64.62 99 GLY A N 1
ATOM 740 C CA . GLY A 1 99 ? 4.905 -6.875 -16.431 1.00 64.62 99 GLY A CA 1
ATOM 741 C C . GLY A 1 99 ? 5.114 -7.805 -15.228 1.00 64.62 99 GLY A C 1
ATOM 742 O O . GLY A 1 99 ? 5.236 -9.015 -15.414 1.00 64.62 99 GLY A O 1
ATOM 743 N N . LYS A 1 100 ? 5.125 -7.271 -14.005 1.00 74.44 100 LYS A N 1
ATOM 744 C CA . LYS A 1 100 ? 5.222 -8.097 -12.791 1.00 74.44 100 LYS A CA 1
ATOM 745 C C . LYS A 1 100 ? 3.840 -8.432 -12.248 1.00 74.44 100 LYS A C 1
ATOM 747 O O . LYS A 1 100 ? 2.921 -7.613 -12.320 1.00 74.44 100 LYS A O 1
ATOM 752 N N . GLN A 1 101 ? 3.693 -9.638 -11.717 1.00 82.56 101 GLN A N 1
ATOM 753 C CA . GLN A 1 101 ? 2.479 -10.053 -11.023 1.00 82.56 101 GLN A CA 1
ATOM 754 C C . GLN A 1 101 ? 2.479 -9.489 -9.599 1.00 82.56 101 GLN A C 1
ATOM 756 O O . GLN A 1 101 ? 3.456 -9.653 -8.875 1.00 82.56 101 GLN A O 1
ATOM 761 N N . ILE A 1 102 ? 1.383 -8.863 -9.172 1.00 84.69 102 ILE A N 1
ATOM 762 C CA . ILE A 1 102 ? 1.150 -8.612 -7.745 1.00 84.69 102 ILE A CA 1
ATOM 763 C C . ILE A 1 102 ? 0.601 -9.909 -7.147 1.00 84.69 102 ILE A C 1
ATOM 765 O O . ILE A 1 102 ? -0.412 -10.429 -7.617 1.00 84.69 102 ILE A O 1
ATOM 769 N N . ALA A 1 103 ? 1.297 -10.464 -6.158 1.00 86.81 103 ALA A N 1
ATOM 770 C CA . ALA A 1 103 ? 0.996 -11.772 -5.591 1.00 86.81 103 ALA A CA 1
ATOM 771 C C . ALA A 1 103 ? 0.837 -11.682 -4.072 1.00 86.81 103 ALA A C 1
ATOM 773 O O . ALA A 1 103 ? 1.795 -11.395 -3.356 1.00 86.81 103 ALA A O 1
ATOM 774 N N . PHE A 1 104 ? -0.365 -11.972 -3.581 1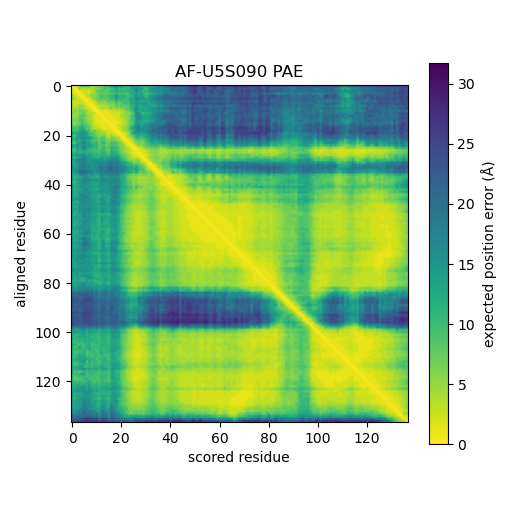.00 90.19 104 PHE A N 1
ATOM 775 C CA . PHE A 1 104 ? -0.637 -12.114 -2.154 1.00 90.19 104 PHE A CA 1
ATOM 776 C C . PHE A 1 104 ? -0.266 -13.533 -1.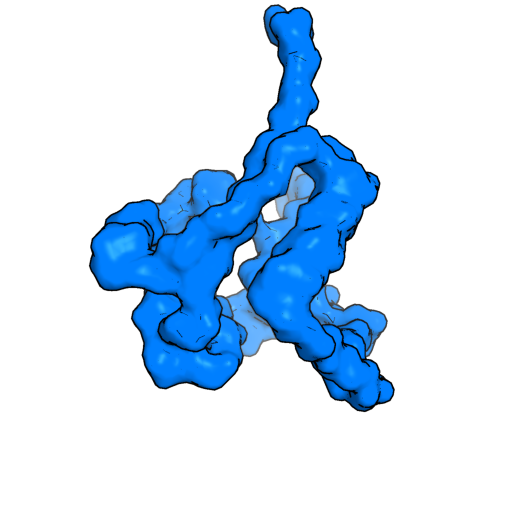703 1.00 90.19 104 PHE A C 1
ATOM 778 O O . PHE A 1 104 ? -0.685 -14.508 -2.331 1.00 90.19 104 PHE A O 1
ATOM 785 N N . LYS A 1 105 ? 0.589 -13.657 -0.682 1.00 92.44 105 LYS A N 1
ATOM 786 C CA . LYS A 1 105 ? 1.172 -14.937 -0.241 1.00 92.44 105 LYS A CA 1
ATOM 787 C C . LYS A 1 105 ? 1.258 -15.039 1.281 1.00 92.44 105 LYS A C 1
ATOM 789 O O . LYS A 1 105 ? 1.382 -14.030 1.978 1.00 92.44 105 LYS A O 1
ATOM 794 N N . ASP A 1 106 ? 1.298 -16.268 1.791 1.00 95.56 106 ASP A N 1
ATOM 795 C CA . ASP A 1 106 ? 1.595 -16.568 3.197 1.00 95.56 106 ASP A CA 1
ATOM 796 C C . ASP A 1 106 ? 3.102 -16.450 3.466 1.00 95.56 106 ASP A C 1
ATOM 798 O O . ASP A 1 106 ? 3.833 -17.434 3.553 1.00 95.56 106 ASP A O 1
ATOM 802 N N . ILE A 1 107 ? 3.576 -15.207 3.528 1.00 95.62 107 ILE A N 1
ATOM 803 C CA . ILE A 1 107 ? 4.974 -14.832 3.767 1.00 95.62 107 ILE A CA 1
ATOM 804 C C . ILE A 1 107 ? 5.052 -13.769 4.862 1.00 95.62 107 ILE A C 1
ATOM 806 O O . ILE A 1 107 ? 4.098 -13.024 5.089 1.00 95.62 107 ILE A O 1
ATOM 810 N N . ASP A 1 108 ? 6.199 -13.666 5.529 1.00 94.06 108 ASP A N 1
ATOM 811 C CA . ASP A 1 108 ? 6.361 -12.710 6.623 1.00 94.06 108 ASP A CA 1
ATOM 812 C C . ASP A 1 108 ? 6.708 -11.296 6.174 1.00 94.06 108 ASP A C 1
ATOM 814 O O . ASP A 1 108 ? 6.213 -10.326 6.757 1.00 94.06 108 ASP A O 1
ATOM 818 N N . GLU A 1 109 ? 7.529 -11.170 5.141 1.00 89.88 109 GLU A N 1
ATOM 819 C CA . GLU A 1 109 ? 7.989 -9.890 4.619 1.00 89.88 109 GLU A CA 1
ATOM 820 C C . GLU A 1 109 ? 7.739 -9.816 3.118 1.00 89.88 109 GLU A C 1
ATOM 822 O O . GLU A 1 109 ? 7.830 -10.816 2.404 1.00 89.88 109 GLU A O 1
ATOM 827 N N . ALA A 1 110 ? 7.401 -8.618 2.644 1.00 90.06 110 ALA A N 1
ATOM 828 C CA . ALA A 1 110 ? 7.251 -8.366 1.221 1.00 90.06 110 ALA A CA 1
ATOM 829 C C . ALA A 1 110 ? 8.607 -8.491 0.514 1.00 90.06 110 ALA A C 1
ATOM 831 O O . ALA A 1 110 ? 9.636 -8.073 1.048 1.00 90.06 110 ALA A O 1
ATOM 832 N N . TYR A 1 111 ? 8.604 -9.015 -0.710 1.00 86.38 111 TYR A N 1
ATOM 833 C CA . TYR A 1 111 ? 9.796 -9.071 -1.554 1.00 86.38 111 TYR A CA 1
ATOM 834 C C . TYR A 1 111 ? 9.461 -8.786 -3.016 1.00 86.38 111 TYR A C 1
ATOM 836 O O . TYR A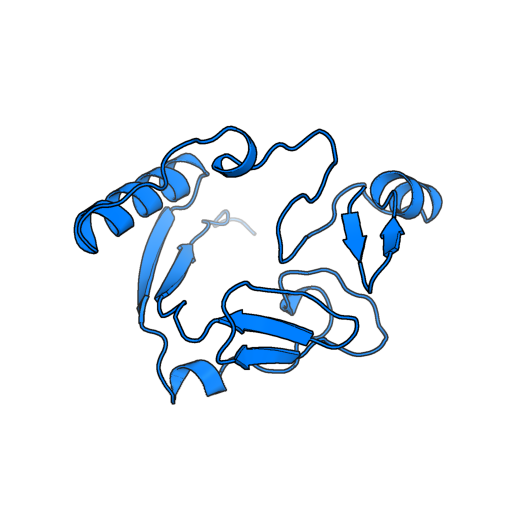 1 111 ? 8.307 -8.833 -3.442 1.00 86.38 111 TYR A O 1
ATOM 844 N N . GLU A 1 112 ? 10.498 -8.492 -3.793 1.00 81.06 112 GLU A N 1
ATOM 845 C CA . GLU A 1 112 ? 10.408 -8.244 -5.228 1.00 81.06 112 GLU A CA 1
ATOM 846 C C . GLU A 1 112 ? 11.379 -9.165 -5.972 1.00 81.06 112 GLU A C 1
ATOM 848 O O . GLU A 1 112 ? 12.565 -9.233 -5.638 1.00 81.06 112 GLU A O 1
ATOM 853 N N . THR A 1 113 ? 10.892 -9.850 -7.005 1.00 80.56 113 THR A N 1
ATOM 854 C CA . THR A 1 113 ? 11.726 -10.629 -7.937 1.00 80.56 113 THR A CA 1
ATOM 855 C C . THR A 1 113 ? 11.698 -9.995 -9.326 1.00 80.56 113 THR A C 1
ATOM 857 O O . THR A 1 113 ? 11.178 -8.893 -9.509 1.00 80.56 113 THR A O 1
ATOM 860 N N . ALA A 1 114 ? 12.277 -10.657 -10.330 1.00 75.44 114 ALA A N 1
ATOM 861 C CA . ALA A 1 114 ? 12.127 -10.228 -11.718 1.00 75.44 114 ALA A CA 1
ATOM 862 C C . ALA A 1 114 ? 10.658 -10.265 -12.188 1.00 75.44 114 ALA A C 1
ATOM 864 O O . ALA A 1 114 ? 10.271 -9.409 -12.978 1.00 75.44 114 ALA A O 1
ATOM 865 N N . ASP A 1 115 ? 9.843 -11.176 -11.648 1.00 78.38 115 ASP A N 1
ATOM 866 C CA . ASP A 1 115 ? 8.521 -11.512 -12.189 1.00 78.38 115 ASP A CA 1
ATOM 867 C C . ASP A 1 115 ? 7.345 -11.101 -11.289 1.00 78.38 115 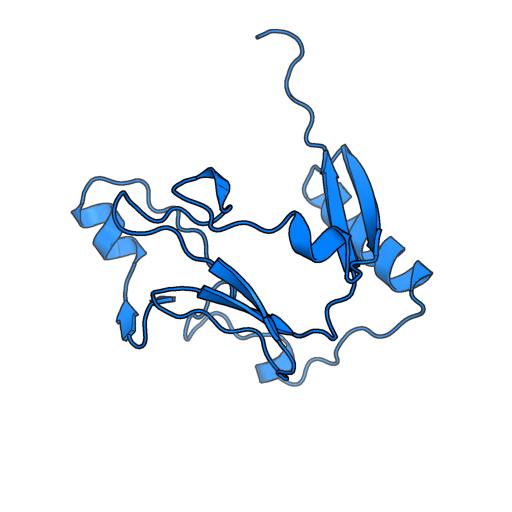ASP A C 1
ATOM 869 O O . ASP A 1 115 ? 6.202 -11.069 -11.751 1.00 78.38 115 ASP A O 1
ATOM 873 N N . GLU A 1 116 ? 7.586 -10.770 -10.016 1.00 81.25 116 GLU A N 1
ATOM 874 C CA . GLU A 1 116 ? 6.507 -10.483 -9.062 1.00 81.25 116 GLU A CA 1
ATOM 875 C C . GLU A 1 116 ? 6.840 -9.460 -7.967 1.00 81.25 116 GLU A C 1
ATOM 877 O O . GLU A 1 116 ? 7.996 -9.263 -7.577 1.00 81.25 116 GLU A O 1
ATOM 882 N N . TYR A 1 117 ? 5.763 -8.864 -7.451 1.00 84.94 117 TYR A N 1
ATOM 883 C CA . TYR A 1 117 ? 5.673 -8.127 -6.197 1.00 84.94 117 TYR A CA 1
ATOM 884 C C . TYR A 1 117 ? 4.911 -8.988 -5.188 1.00 84.94 117 TYR A C 1
ATOM 886 O O . TYR A 1 117 ? 3.692 -9.140 -5.295 1.00 84.94 117 TYR A O 1
ATOM 894 N N . ALA A 1 118 ? 5.620 -9.574 -4.227 1.00 89.69 118 ALA A N 1
ATOM 895 C CA . ALA A 1 118 ? 5.017 -10.443 -3.228 1.00 89.69 118 ALA A CA 1
ATOM 896 C C . ALA A 1 118 ? 4.574 -9.631 -2.002 1.00 89.69 118 ALA A C 1
ATOM 898 O O . ALA A 1 118 ? 5.392 -8.977 -1.353 1.00 89.69 118 ALA A O 1
ATOM 899 N N . ILE A 1 119 ? 3.279 -9.682 -1.685 1.00 91.31 119 ILE A N 1
ATOM 900 C CA . ILE A 1 119 ? 2.645 -8.999 -0.554 1.00 91.31 119 ILE A CA 1
ATOM 901 C C . ILE A 1 119 ? 2.197 -10.055 0.472 1.00 91.31 119 ILE A C 1
ATOM 903 O O . ILE A 1 119 ? 1.504 -11.004 0.105 1.00 91.31 119 ILE A O 1
ATOM 907 N N . PRO A 1 120 ? 2.551 -9.917 1.761 1.00 95.19 120 PRO A N 1
ATOM 908 C CA . PRO A 1 120 ? 2.030 -10.779 2.819 1.00 95.19 120 PRO A CA 1
ATOM 909 C C . PRO A 1 120 ? 0.497 -10.754 2.920 1.00 95.19 120 PRO A C 1
ATOM 911 O O . PRO A 1 120 ? -0.094 -9.679 2.976 1.00 95.19 120 PRO A O 1
ATOM 914 N N . ASN A 1 121 ? -0.151 -11.908 3.105 1.00 93.12 121 ASN A N 1
ATOM 915 C CA . ASN A 1 121 ? -1.600 -12.002 3.367 1.00 93.12 121 ASN A CA 1
ATOM 916 C C . ASN A 1 121 ? -2.045 -11.255 4.642 1.00 93.12 121 ASN A C 1
ATOM 918 O O . ASN A 1 121 ? -3.211 -10.893 4.795 1.00 93.12 121 ASN A O 1
ATOM 922 N N . LYS A 1 122 ? -1.116 -10.966 5.566 1.00 92.75 122 LYS A N 1
ATOM 923 C CA . LYS A 1 122 ? -1.374 -10.114 6.741 1.00 92.75 122 LYS A CA 1
ATOM 924 C C . LYS A 1 122 ? -1.536 -8.622 6.404 1.00 92.75 122 LYS A C 1
ATOM 926 O O . LYS A 1 122 ? -2.002 -7.862 7.253 1.00 92.75 122 LYS A O 1
ATOM 931 N N . CYS A 1 123 ? -1.178 -8.184 5.196 1.00 92.69 123 CYS A N 1
ATOM 932 C CA . CYS A 1 123 ? -1.399 -6.822 4.707 1.00 92.69 123 CYS A CA 1
ATOM 933 C C . CYS A 1 123 ? -2.832 -6.671 4.177 1.00 92.69 123 CYS A C 1
ATOM 935 O O . CYS A 1 123 ? -3.073 -6.719 2.976 1.00 92.69 123 CYS A O 1
ATOM 937 N N . LYS A 1 124 ? -3.782 -6.483 5.096 1.00 91.19 124 LYS A N 1
ATOM 938 C CA . LYS A 1 124 ? -5.226 -6.503 4.811 1.00 91.19 124 LYS A CA 1
ATOM 939 C C . LYS A 1 124 ? -5.844 -5.159 4.438 1.00 91.19 124 LYS A C 1
ATOM 941 O O . LYS A 1 124 ? -7.051 -5.084 4.308 1.00 91.19 124 LYS A O 1
ATOM 946 N N . TYR A 1 125 ? -5.069 -4.088 4.317 1.00 92.62 125 TYR A N 1
ATOM 947 C CA . TYR A 1 125 ? -5.631 -2.754 4.109 1.00 92.62 125 TYR A CA 1
ATOM 948 C C . TYR A 1 125 ? -5.002 -2.080 2.899 1.00 92.62 125 TYR A C 1
ATOM 950 O O . TYR A 1 125 ? -3.777 -2.050 2.770 1.00 92.62 125 TYR A O 1
ATOM 958 N N . ILE A 1 126 ? -5.846 -1.498 2.050 1.00 91.62 126 ILE A N 1
ATOM 959 C CA . ILE A 1 126 ? -5.440 -0.591 0.981 1.00 91.62 126 ILE A CA 1
ATOM 960 C C . ILE A 1 126 ? -5.765 0.845 1.390 1.00 91.62 126 ILE A C 1
ATOM 962 O O . ILE A 1 126 ? -6.889 1.153 1.784 1.00 91.62 126 ILE A O 1
ATOM 966 N N . ILE A 1 127 ? -4.773 1.729 1.287 1.00 93.44 127 ILE A N 1
ATOM 967 C CA . ILE A 1 127 ? -4.956 3.168 1.485 1.00 93.44 127 ILE A CA 1
ATOM 968 C C . ILE A 1 127 ? -5.139 3.815 0.122 1.00 93.44 127 ILE A C 1
ATOM 970 O O . ILE A 1 127 ? -4.300 3.661 -0.766 1.00 93.44 127 ILE A O 1
ATOM 974 N N . THR A 1 128 ? -6.228 4.554 -0.033 1.00 93.31 128 THR A N 1
ATOM 975 C CA . THR A 1 128 ? -6.512 5.329 -1.237 1.00 93.31 128 THR A CA 1
ATOM 976 C C . THR A 1 128 ? -6.379 6.806 -0.926 1.00 93.31 128 THR A C 1
ATOM 978 O O . THR A 1 128 ? -6.663 7.253 0.186 1.00 93.31 128 THR A O 1
ATOM 981 N N . PHE A 1 129 ? -5.932 7.580 -1.908 1.00 94.31 129 PHE A N 1
ATOM 982 C CA . PHE A 1 129 ? -5.887 9.025 -1.778 1.00 94.31 129 PHE A CA 1
ATOM 983 C C . PHE A 1 129 ? -6.249 9.707 -3.088 1.00 94.31 129 PHE A C 1
ATOM 985 O O . PHE A 1 129 ? -6.098 9.130 -4.165 1.00 94.31 129 PHE A O 1
ATOM 992 N N . THR A 1 130 ? -6.709 10.948 -2.991 1.00 94.38 130 THR A N 1
ATOM 993 C CA . THR A 1 130 ? -6.929 11.810 -4.152 1.00 94.38 130 THR A CA 1
ATOM 994 C C . THR A 1 130 ? -5.900 12.934 -4.163 1.00 94.38 130 THR A C 1
ATOM 996 O O . THR A 1 130 ? -5.561 13.506 -3.126 1.00 94.38 130 THR A O 1
ATOM 999 N N . ALA A 1 131 ? -5.387 13.255 -5.347 1.00 90.25 131 ALA A N 1
ATOM 1000 C CA . ALA A 1 131 ? -4.587 14.447 -5.591 1.00 90.25 131 ALA A CA 1
ATOM 1001 C C . ALA A 1 131 ? -5.380 15.342 -6.542 1.00 90.25 131 ALA A C 1
ATOM 1003 O O . ALA A 1 131 ? -5.780 14.905 -7.622 1.00 90.25 131 ALA A O 1
ATOM 1004 N N . ARG A 1 132 ? -5.654 16.582 -6.130 1.00 87.56 132 ARG A N 1
ATOM 1005 C CA . ARG A 1 132 ? -6.392 17.521 -6.978 1.00 87.56 132 ARG A CA 1
ATOM 1006 C C . ARG A 1 132 ? -5.509 18.012 -8.105 1.00 87.56 132 ARG A C 1
ATOM 1008 O O . ARG A 1 132 ? -4.437 18.553 -7.857 1.00 87.56 132 ARG A O 1
ATOM 1015 N N . GLN A 1 133 ? -6.010 17.869 -9.321 1.00 87.00 133 GLN A N 1
ATOM 1016 C CA . GLN A 1 133 ? -5.477 18.568 -10.478 1.00 87.00 133 GLN A CA 1
ATOM 1017 C C . GLN A 1 133 ? -6.175 19.923 -10.628 1.00 87.00 133 GLN A C 1
ATOM 1019 O O . GLN A 1 133 ? -7.286 20.121 -10.122 1.00 87.00 133 GLN A O 1
ATOM 1024 N N . SER A 1 134 ? -5.503 20.864 -11.290 1.00 86.44 134 SER A N 1
ATOM 1025 C CA . SER A 1 134 ? -6.105 22.136 -11.685 1.00 86.44 134 SER A CA 1
ATOM 1026 C C . SER A 1 134 ? -7.333 21.879 -12.558 1.00 86.44 134 SER A C 1
ATOM 1028 O O . SER A 1 134 ? -7.343 20.953 -13.363 1.00 86.44 134 SER A O 1
ATOM 1030 N N . PHE A 1 135 ? -8.375 2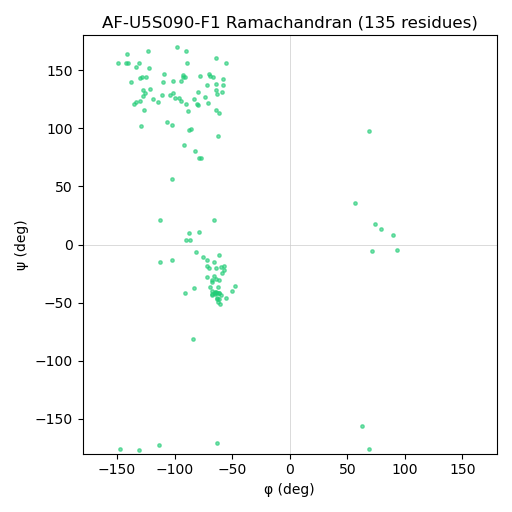2.689 -12.384 1.00 83.12 135 PHE A N 1
ATOM 1031 C CA . PHE A 1 135 ? -9.585 22.594 -13.205 1.00 83.12 135 PHE A CA 1
ATOM 1032 C C . PHE A 1 135 ? -9.354 23.090 -14.643 1.00 83.12 135 PHE A C 1
ATOM 1034 O O . PHE A 1 135 ? -10.013 22.631 -15.569 1.00 83.12 135 PHE A O 1
ATOM 1041 N N . GLU A 1 136 ? -8.408 24.009 -14.824 1.00 75.38 136 GLU A N 1
ATOM 1042 C CA . GLU A 1 136 ? -7.985 24.533 -16.122 1.00 75.38 136 GLU A CA 1
ATOM 1043 C C . GLU A 1 136 ? -6.919 23.594 -16.705 1.00 75.38 136 GLU A C 1
ATOM 1045 O O . GLU A 1 136 ? -5.765 23.620 -16.271 1.00 75.38 136 GLU A O 1
ATOM 1050 N N . GLY A 1 137 ? -7.334 22.708 -17.612 1.00 51.47 137 GLY A N 1
ATOM 1051 C CA . GLY A 1 137 ? -6.472 21.803 -18.379 1.00 51.47 137 GLY A CA 1
ATOM 1052 C C . GLY A 1 137 ? -6.427 22.178 -19.850 1.00 51.47 137 GLY A C 1
ATOM 1053 O O . GLY A 1 137 ? -7.448 22.710 -20.344 1.00 51.47 137 GLY A O 1
#

Radius of gyration: 17.17 Å; Cα contacts (8 Å, |Δi|>4): 173; chains: 1; bounding box: 36×41×40 Å

Nearest PDB structures (foldseek):
  4ur3-assembly3_D  TM=6.589E-01  e=9.674E-04  Sulfurospirillum multivorans
  4ur1-assembly1_B  TM=6.117E-01  e=1.179E-03  Sulfurospirillum multivorans
  5m8x-assembly1_B  TM=6.113E-01  e=1.345E-03  Sulfurospirillum multivorans DSM 12446
  4ur3-assembly3_C  TM=6.379E-01  e=2.434E-03  Sulfurospirillum multivorans
  5obp-assembly1_A  TM=5.568E-01  e=1.534E-03  Sulfurospirillum multivorans

Solvent-accessible surface area (backbone atoms only — not comparable to full-atom values): 8498 Å² total; per-residue (Å²): 80,39,73,57,65,92,39,83,36,58,53,53,62,54,32,46,74,70,74,45,70,75,75,82,60,54,95,86,46,81,59,28,99,82,52,74,53,60,66,81,76,67,48,79,78,90,82,68,54,75,66,55,46,48,51,53,50,44,53,52,44,44,72,73,62,33,67,51,69,50,75,46,78,55,49,87,69,60,56,67,74,52,55,68,32,56,35,66,80,55,71,38,78,44,70,97,74,68,48,34,33,57,38,78,38,99,49,93,66,66,51,69,51,78,57,33,41,41,38,27,62,84,68,39,67,46,78,46,71,39,71,84,73,74,89,83,122

Secondary structure (DSSP, 8-state):
-EEETTEEE-HHHHHHHTT--S----TT----TTS--GGGGTPPPP---HHHHHHHHHHHHHHTT-S-EEEEE--TTGGGG---B-GGGGSS---SS-PBEEEEES-SS-EE-SSEEEEETT--EEEEE--PPPS--

Mean predicted aligned error: 10.07 Å

Sequence (137 aa):
EIYQGGKRINVRNAILAAGGTATFSSFLGPQAATTIRPQDFGAAKWQGTPEENFKTLRNAFRFLGCQDVGCAEIDNDTVKFFHKIKGAGSGFNTGEAGGKQIAFKDIDEAYETADEYAIPNKCKYIITFTARQSFEG

pLDDT: mean 77.24, std 16.61, range [42.25, 96.75]